Protein AF-P44192-F1 (afdb_monomer_lite)

Structure (mmCIF, N/CA/C/O backbone):
data_AF-P44192-F1
#
_entry.id   AF-P44192-F1
#
loop_
_atom_site.group_PDB
_atom_site.id
_atom_site.type_symbol
_atom_site.label_atom_id
_atom_site.label_alt_id
_atom_site.label_comp_id
_atom_site.label_asym_id
_atom_site.label_entity_id
_atom_site.label_seq_id
_atom_site.pdbx_PDB_ins_code
_atom_site.Cartn_x
_atom_site.Cartn_y
_atom_site.Cartn_z
_atom_site.occupancy
_atom_site.B_iso_or_equiv
_atom_site.auth_seq_id
_atom_site.auth_comp_id
_atom_site.auth_asym_id
_atom_site.auth_atom_id
_atom_site.pdbx_PDB_model_num
ATOM 1 N N . MET A 1 1 ? -14.618 12.767 0.590 1.00 53.72 1 MET A N 1
ATOM 2 C CA . MET A 1 1 ? -13.443 12.833 1.493 1.00 53.72 1 MET A CA 1
ATOM 3 C C . MET A 1 1 ? -12.391 13.723 0.850 1.00 53.72 1 MET A C 1
ATOM 5 O O . MET A 1 1 ? -12.058 13.472 -0.300 1.00 53.72 1 MET A O 1
ATOM 9 N N . LYS A 1 2 ? -11.950 14.797 1.520 1.00 52.59 2 LYS A N 1
ATOM 10 C CA . LYS A 1 2 ? -10.973 15.756 0.970 1.00 52.59 2 LYS A CA 1
ATOM 11 C C . LYS A 1 2 ? -9.547 15.247 1.219 1.00 52.59 2 LYS A C 1
ATOM 13 O O . LYS A 1 2 ? -9.265 14.803 2.328 1.00 52.59 2 LYS A O 1
ATOM 18 N N . CYS A 1 3 ? -8.669 15.319 0.214 1.00 51.28 3 CYS A N 1
ATOM 19 C CA . CYS A 1 3 ? -7.223 15.236 0.439 1.00 51.28 3 CYS A CA 1
ATOM 20 C C . CYS A 1 3 ? -6.831 16.366 1.391 1.00 51.28 3 CYS A C 1
ATOM 22 O O . CYS A 1 3 ? -7.143 17.527 1.132 1.00 51.28 3 CYS A O 1
ATOM 24 N N . ASP A 1 4 ? -6.171 16.031 2.491 1.00 55.44 4 ASP A N 1
ATOM 25 C CA . ASP A 1 4 ? -5.747 17.023 3.465 1.00 55.44 4 ASP A CA 1
ATOM 26 C C . ASP A 1 4 ? -4.338 17.524 3.108 1.00 55.44 4 ASP A C 1
ATOM 28 O O . ASP A 1 4 ? -3.349 16.785 3.160 1.00 55.44 4 ASP A O 1
ATOM 32 N N . ALA A 1 5 ? -4.257 18.794 2.704 1.00 59.16 5 ALA A N 1
ATOM 33 C CA . ALA A 1 5 ? -3.015 19.450 2.306 1.00 59.16 5 ALA A CA 1
ATOM 34 C C . ALA A 1 5 ? -1.954 19.447 3.424 1.00 59.16 5 ALA A C 1
ATOM 36 O O . ALA A 1 5 ? -0.762 19.446 3.116 1.00 59.16 5 ALA A O 1
ATOM 37 N N . ARG A 1 6 ? -2.355 19.321 4.702 1.00 61.19 6 ARG A N 1
ATOM 38 C CA . ARG A 1 6 ? -1.437 19.227 5.856 1.00 61.19 6 ARG A CA 1
ATOM 39 C C . ARG A 1 6 ? -0.470 18.040 5.764 1.00 61.19 6 ARG A C 1
ATOM 41 O O . ARG A 1 6 ? 0.576 18.037 6.406 1.00 61.19 6 ARG A O 1
ATOM 48 N N . TYR A 1 7 ? -0.784 17.019 4.963 1.00 54.44 7 TYR A N 1
ATOM 49 C CA . TYR A 1 7 ? 0.110 15.873 4.768 1.00 54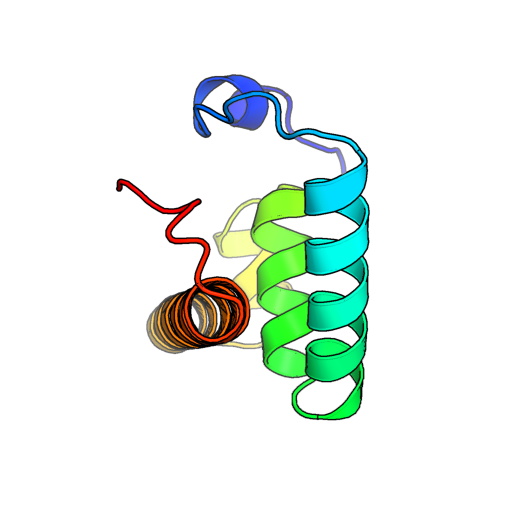.44 7 TYR A CA 1
ATOM 50 C C . TYR A 1 7 ? 1.241 16.122 3.768 1.00 54.44 7 TYR A C 1
ATOM 52 O O . TYR A 1 7 ? 2.190 15.337 3.764 1.00 54.44 7 TYR A O 1
ATOM 60 N N . ALA A 1 8 ? 1.165 17.166 2.932 1.00 54.50 8 ALA A N 1
ATOM 61 C CA . ALA A 1 8 ? 2.242 17.487 1.993 1.00 54.50 8 ALA A CA 1
ATOM 62 C C . ALA A 1 8 ? 3.552 17.807 2.728 1.00 54.50 8 ALA A C 1
ATOM 64 O O . ALA A 1 8 ? 4.604 17.336 2.316 1.00 54.50 8 ALA A O 1
ATOM 65 N N . GLU A 1 9 ? 3.474 18.518 3.854 1.00 58.22 9 GLU A N 1
ATOM 66 C CA . GLU A 1 9 ? 4.644 18.843 4.678 1.00 58.22 9 GLU A CA 1
ATOM 67 C C . GLU A 1 9 ? 5.110 17.663 5.539 1.00 58.22 9 GLU A C 1
ATOM 69 O O . GLU A 1 9 ? 6.303 17.489 5.787 1.00 58.22 9 GLU A O 1
ATOM 74 N N . LYS A 1 10 ? 4.168 16.829 6.003 1.00 62.69 10 LYS A N 1
ATOM 75 C CA . LYS A 1 10 ? 4.467 15.726 6.927 1.00 62.69 10 LYS A CA 1
ATOM 76 C C . LYS A 1 10 ? 5.340 14.648 6.297 1.00 62.69 10 LYS A C 1
ATOM 78 O O . LYS A 1 10 ? 6.189 14.069 6.971 1.00 62.69 10 LYS A O 1
ATOM 83 N N . TYR A 1 11 ? 5.096 14.335 5.030 1.00 60.72 11 TYR A N 1
ATOM 84 C CA . TYR A 1 11 ? 5.915 13.387 4.297 1.00 60.72 11 TYR A CA 1
ATOM 85 C C . TYR A 1 11 ? 6.938 14.180 3.494 1.00 60.72 11 TYR A C 1
ATOM 87 O O . TYR A 1 11 ? 6.607 14.721 2.444 1.00 60.72 11 TYR A O 1
ATOM 95 N N . ARG A 1 12 ? 8.187 14.232 3.978 1.00 61.75 12 ARG A N 1
ATOM 96 C CA . ARG A 1 12 ? 9.333 14.741 3.209 1.00 61.75 12 ARG A CA 1
ATOM 97 C C . ARG A 1 12 ? 9.610 13.801 2.036 1.00 61.75 12 ARG A C 1
ATOM 99 O O . ARG A 1 12 ? 10.530 12.988 2.076 1.00 61.75 12 ARG A O 1
ATOM 106 N N . MET A 1 13 ? 8.768 13.862 1.014 1.00 62.97 13 MET A N 1
ATOM 107 C CA . MET A 1 13 ? 8.968 13.097 -0.203 1.00 62.97 13 MET A CA 1
ATOM 108 C C . MET A 1 13 ? 10.048 13.795 -1.010 1.00 62.97 13 MET A C 1
ATOM 110 O O . MET A 1 13 ? 9.875 14.930 -1.452 1.00 62.97 13 MET A O 1
ATOM 114 N N . ARG A 1 14 ? 11.185 13.118 -1.167 1.00 68.31 14 ARG A N 1
ATOM 115 C CA . ARG A 1 14 ? 12.152 13.510 -2.185 1.00 68.31 14 ARG A CA 1
ATOM 116 C C . ARG A 1 14 ? 11.517 13.246 -3.552 1.00 68.31 14 ARG A C 1
ATOM 118 O O . ARG A 1 14 ? 10.817 12.237 -3.679 1.00 68.31 14 ARG A O 1
ATOM 125 N N . PRO A 1 15 ? 11.739 14.116 -4.547 1.00 74.19 15 PRO A N 1
ATOM 126 C CA . PRO A 1 15 ? 11.378 13.781 -5.915 1.00 74.19 15 PRO A CA 1
ATOM 127 C C . PRO A 1 15 ? 12.059 12.459 -6.290 1.00 74.19 15 PRO A C 1
ATOM 129 O O . PRO A 1 15 ? 13.220 12.232 -5.939 1.00 74.19 15 PRO A O 1
ATOM 132 N N . ILE A 1 16 ? 11.307 11.580 -6.942 1.00 78.94 16 ILE A N 1
ATOM 133 C CA . ILE A 1 16 ? 11.814 10.342 -7.536 1.00 78.94 16 ILE A CA 1
ATOM 134 C C . ILE A 1 16 ? 11.883 10.534 -9.048 1.00 78.94 16 ILE A C 1
ATOM 136 O O . ILE A 1 16 ? 11.161 11.377 -9.580 1.00 78.94 16 ILE A O 1
ATOM 140 N N . SER A 1 17 ? 12.759 9.792 -9.725 1.00 84.62 17 SER A N 1
ATOM 141 C CA . SER A 1 17 ? 12.766 9.791 -11.188 1.00 84.62 17 SER A CA 1
ATOM 142 C C . SER A 1 17 ? 11.520 9.087 -11.728 1.00 84.62 17 SER A C 1
ATOM 144 O O . SER A 1 17 ? 10.903 8.282 -11.021 1.00 84.62 17 SER A O 1
ATOM 146 N N . ASP A 1 18 ? 11.163 9.374 -12.978 1.00 86.12 18 ASP A N 1
ATOM 147 C CA . ASP A 1 18 ? 10.017 8.742 -13.633 1.00 86.12 18 ASP A CA 1
ATOM 148 C C . ASP A 1 18 ? 10.217 7.225 -13.753 1.00 86.12 18 ASP A C 1
ATOM 150 O O . ASP A 1 18 ? 9.280 6.463 -13.523 1.00 86.12 18 ASP A O 1
ATOM 154 N N . GLU A 1 19 ? 11.448 6.765 -14.009 1.00 86.88 19 GLU A N 1
ATOM 155 C CA . GLU A 1 19 ? 11.790 5.338 -14.072 1.00 86.88 19 GLU A CA 1
ATOM 156 C C . GLU A 1 19 ? 11.518 4.642 -12.739 1.00 86.88 19 GLU A C 1
ATOM 158 O O . GLU A 1 19 ? 10.847 3.612 -12.699 1.00 86.88 19 GLU A O 1
ATOM 163 N N . LEU A 1 20 ? 11.972 5.241 -11.633 1.00 84.62 20 LEU A N 1
ATOM 164 C CA . LEU A 1 20 ? 11.715 4.707 -10.298 1.00 84.62 20 LEU A CA 1
ATOM 165 C C . LEU A 1 20 ? 10.219 4.762 -9.954 1.00 84.62 20 LEU A C 1
ATOM 167 O O . LEU A 1 20 ? 9.698 3.868 -9.288 1.00 84.62 20 LEU A O 1
ATOM 171 N N . GLY A 1 21 ? 9.513 5.793 -10.422 1.00 86.81 21 GLY A N 1
ATOM 172 C CA . GLY A 1 21 ? 8.060 5.892 -10.308 1.00 86.81 21 GLY A CA 1
ATOM 173 C C . GLY A 1 21 ? 7.336 4.744 -11.013 1.00 86.81 21 GLY A C 1
ATOM 174 O O . GLY A 1 21 ? 6.447 4.135 -10.416 1.00 86.81 21 GLY A O 1
ATOM 175 N N . MET A 1 22 ? 7.746 4.410 -12.240 1.00 89.56 22 MET A N 1
ATOM 176 C CA . MET A 1 22 ? 7.196 3.287 -13.008 1.00 89.56 22 MET A CA 1
ATOM 177 C C . MET A 1 22 ? 7.507 1.931 -12.362 1.00 89.56 22 MET A C 1
ATOM 179 O O . MET A 1 22 ? 6.624 1.076 -12.296 1.00 89.56 22 MET A O 1
ATOM 183 N N . GLU A 1 23 ? 8.720 1.738 -11.833 1.00 88.88 23 GLU A N 1
ATOM 184 C CA . GLU A 1 23 ? 9.092 0.523 -11.087 1.00 88.88 23 GLU A CA 1
ATOM 185 C C . GLU A 1 23 ? 8.200 0.340 -9.851 1.00 88.88 23 GLU A C 1
ATOM 187 O O . GLU A 1 23 ? 7.603 -0.721 -9.647 1.00 88.88 23 GLU A O 1
ATOM 192 N N . ILE A 1 24 ? 8.038 1.402 -9.052 1.00 87.38 24 ILE A N 1
ATOM 193 C CA .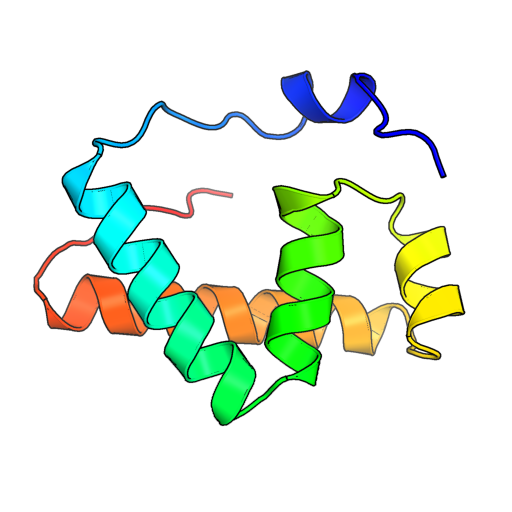 ILE A 1 24 ? 7.163 1.385 -7.874 1.00 87.38 24 ILE A CA 1
ATOM 194 C C . ILE A 1 24 ? 5.713 1.085 -8.271 1.00 87.38 24 ILE A C 1
ATOM 196 O O . ILE A 1 24 ? 5.063 0.290 -7.590 1.00 87.38 24 ILE A O 1
ATOM 200 N N . ASP A 1 25 ? 5.197 1.682 -9.349 1.00 89.50 25 ASP A N 1
ATOM 201 C CA . ASP A 1 25 ? 3.838 1.407 -9.831 1.00 89.50 25 ASP A CA 1
ATOM 202 C C . ASP A 1 25 ? 3.662 -0.067 -10.231 1.00 89.50 25 ASP A C 1
ATOM 204 O O . ASP A 1 25 ? 2.702 -0.718 -9.807 1.00 89.50 25 ASP A O 1
ATOM 208 N N . GLY A 1 26 ? 4.645 -0.637 -10.935 1.00 92.06 26 GLY A N 1
ATOM 209 C CA . GLY A 1 26 ? 4.682 -2.062 -11.266 1.00 92.06 26 GLY A CA 1
ATOM 210 C C . GLY A 1 26 ? 4.617 -2.954 -10.022 1.00 92.06 26 GLY A C 1
ATOM 211 O O . GLY A 1 26 ? 3.779 -3.862 -9.943 1.00 92.06 26 GLY A O 1
ATOM 212 N N . TYR A 1 27 ? 5.429 -2.659 -9.004 1.00 90.62 27 TYR A N 1
ATOM 213 C CA . TYR A 1 27 ? 5.411 -3.396 -7.737 1.00 90.62 27 TYR A CA 1
ATOM 214 C C . TYR A 1 27 ? 4.099 -3.240 -6.972 1.00 90.62 27 TYR A C 1
ATOM 216 O O . TYR A 1 27 ? 3.569 -4.223 -6.446 1.00 90.62 27 TYR A O 1
ATOM 224 N N . LEU A 1 28 ? 3.526 -2.038 -6.945 1.00 91.50 28 LEU A N 1
ATOM 225 C CA . LEU A 1 28 ? 2.198 -1.816 -6.377 1.00 91.50 28 LEU A CA 1
ATOM 226 C C . LEU A 1 28 ? 1.128 -2.615 -7.132 1.00 91.50 28 LEU A C 1
ATOM 228 O O . LEU A 1 28 ? 0.204 -3.132 -6.501 1.00 91.50 28 LEU A O 1
ATOM 232 N N . GLY A 1 29 ? 1.278 -2.791 -8.446 1.00 92.88 29 GLY A N 1
ATOM 233 C CA . GLY A 1 29 ? 0.445 -3.674 -9.259 1.00 92.88 29 GLY A CA 1
ATOM 234 C C . GLY A 1 29 ? 0.528 -5.145 -8.836 1.00 92.88 29 GLY A C 1
ATOM 235 O O . GLY A 1 29 ? -0.504 -5.818 -8.757 1.00 92.88 29 GLY A O 1
ATOM 236 N N . VAL A 1 30 ? 1.724 -5.645 -8.507 1.00 91.50 30 VAL A N 1
ATOM 237 C CA . VAL A 1 30 ? 1.911 -7.004 -7.962 1.00 91.50 30 VAL A CA 1
ATOM 238 C C . VAL A 1 30 ? 1.264 -7.127 -6.583 1.00 91.50 30 VAL A C 1
ATOM 240 O O . VAL A 1 30 ? 0.477 -8.046 -6.354 1.00 91.50 30 VAL A O 1
ATOM 243 N N . ILE A 1 31 ? 1.520 -6.174 -5.683 1.00 92.19 31 ILE A N 1
ATOM 244 C CA . ILE A 1 31 ? 0.946 -6.167 -4.328 1.00 92.19 31 ILE A CA 1
ATOM 245 C C . ILE A 1 31 ? -0.582 -6.133 -4.398 1.00 92.19 31 ILE A C 1
ATOM 247 O O . ILE A 1 31 ? -1.230 -6.909 -3.705 1.00 92.19 31 ILE A O 1
ATOM 251 N N . ARG A 1 32 ? -1.172 -5.331 -5.293 1.00 95.44 32 ARG A N 1
ATOM 252 C CA . ARG A 1 32 ? -2.627 -5.284 -5.500 1.00 95.44 32 ARG A CA 1
ATOM 253 C C . ARG A 1 32 ? -3.223 -6.643 -5.869 1.00 95.44 32 ARG A C 1
ATOM 255 O O . ARG A 1 32 ? -4.345 -6.935 -5.469 1.00 95.44 32 ARG A O 1
ATOM 262 N N . LYS A 1 33 ? -2.504 -7.453 -6.651 1.00 94.50 33 LYS A N 1
ATOM 263 C CA . LYS A 1 33 ? -2.966 -8.782 -7.079 1.00 94.50 33 LYS A CA 1
ATOM 264 C C . LYS A 1 33 ? -2.790 -9.840 -5.989 1.00 94.50 33 LYS A C 1
ATOM 266 O O . LYS A 1 33 ? -3.647 -10.704 -5.861 1.00 94.50 33 LYS A O 1
ATOM 271 N N . VAL A 1 34 ? -1.685 -9.788 -5.243 1.00 94.12 34 VAL A N 1
ATOM 272 C CA . VAL A 1 34 ? -1.306 -10.843 -4.284 1.00 94.12 34 VAL A CA 1
ATOM 273 C C . VAL A 1 34 ? -1.839 -10.568 -2.874 1.00 94.12 34 VAL A C 1
ATOM 275 O O . VAL A 1 34 ? -2.261 -11.491 -2.190 1.00 94.12 34 VAL A O 1
ATOM 278 N N . THR A 1 35 ? -1.816 -9.308 -2.437 1.00 93.94 35 THR A N 1
ATOM 279 C CA . THR A 1 35 ? -2.217 -8.846 -1.093 1.00 93.94 35 THR A CA 1
ATOM 280 C C . THR A 1 35 ? -2.952 -7.495 -1.194 1.00 93.94 35 THR A C 1
ATOM 282 O O . THR A 1 35 ? -2.414 -6.447 -0.808 1.00 93.94 35 THR A O 1
ATOM 285 N N . PRO A 1 36 ? -4.178 -7.469 -1.759 1.00 96.00 36 PRO A N 1
ATOM 286 C CA . PRO A 1 36 ? -4.947 -6.235 -1.965 1.00 96.00 36 PRO A CA 1
ATOM 287 C C . PRO A 1 36 ? -5.127 -5.416 -0.679 1.00 96.00 36 PRO A C 1
ATOM 289 O O . PRO A 1 36 ? -5.109 -4.189 -0.704 1.00 96.00 36 PRO A O 1
ATOM 292 N N . GLU A 1 37 ? -5.196 -6.071 0.473 1.00 95.69 37 GLU A N 1
ATOM 293 C CA . GLU A 1 37 ? -5.313 -5.434 1.777 1.00 95.69 37 GLU A CA 1
ATOM 294 C C . GLU A 1 37 ? -4.073 -4.624 2.194 1.00 95.69 37 GLU A C 1
ATOM 296 O O . GLU A 1 37 ? -4.191 -3.661 2.961 1.00 95.69 37 GLU A O 1
ATOM 301 N N . LEU A 1 38 ? -2.885 -4.988 1.700 1.00 95.81 38 LEU A N 1
ATOM 302 C CA . LEU A 1 38 ? -1.658 -4.207 1.881 1.00 95.81 38 LEU A CA 1
ATOM 303 C C . LEU A 1 38 ? -1.621 -3.025 0.912 1.00 95.81 38 LEU A C 1
ATOM 305 O O . LEU A 1 38 ? -1.247 -1.915 1.309 1.00 95.81 38 LEU A O 1
ATOM 309 N N . TYR A 1 39 ? -2.058 -3.255 -0.329 1.00 96.06 39 TYR A N 1
ATOM 310 C CA . TYR A 1 39 ? -2.210 -2.212 -1.340 1.00 96.06 39 TYR A CA 1
ATOM 311 C C . TYR A 1 39 ? -3.155 -1.106 -0.856 1.00 96.06 39 TYR A C 1
ATOM 313 O O . TYR A 1 39 ? -2.775 0.065 -0.854 1.00 96.06 39 TYR A O 1
ATOM 321 N N . ASP A 1 40 ? -4.338 -1.461 -0.354 1.00 96.31 40 ASP A N 1
ATOM 322 C CA . ASP A 1 40 ? -5.337 -0.495 0.108 1.00 96.31 40 ASP A CA 1
ATOM 323 C C . ASP A 1 40 ? -4.799 0.384 1.239 1.00 96.31 40 ASP A C 1
ATOM 325 O O . ASP A 1 40 ? -4.908 1.613 1.199 1.00 96.31 40 ASP A O 1
ATOM 329 N N . VAL A 1 41 ? -4.145 -0.224 2.234 1.00 96.44 41 VAL A N 1
ATOM 330 C CA . VAL A 1 41 ? -3.537 0.522 3.343 1.00 96.44 41 VAL A CA 1
ATOM 331 C C . VAL A 1 41 ? -2.454 1.480 2.836 1.00 96.44 41 VAL A C 1
ATOM 333 O O . VAL A 1 41 ? -2.381 2.621 3.311 1.00 96.44 41 VAL A O 1
ATOM 336 N N . PHE A 1 42 ? -1.632 1.057 1.871 1.00 94.31 42 PHE A N 1
ATOM 337 C CA . PHE A 1 42 ? -0.598 1.902 1.274 1.00 94.31 42 PHE A CA 1
ATOM 338 C C . PHE A 1 42 ? -1.201 3.080 0.502 1.00 94.31 42 PHE A 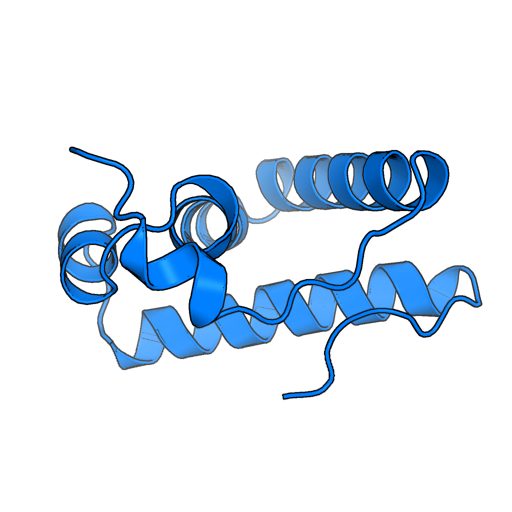C 1
ATOM 340 O O . PHE A 1 42 ? -0.860 4.234 0.775 1.00 94.31 42 PHE A O 1
ATOM 347 N N . VAL A 1 43 ? -2.136 2.808 -0.412 1.00 93.94 43 VAL A N 1
ATOM 348 C CA . VAL A 1 43 ? -2.778 3.819 -1.262 1.00 93.94 43 VAL A CA 1
ATOM 349 C C . VAL A 1 43 ? -3.529 4.838 -0.420 1.00 93.94 43 VAL A C 1
ATOM 351 O O . 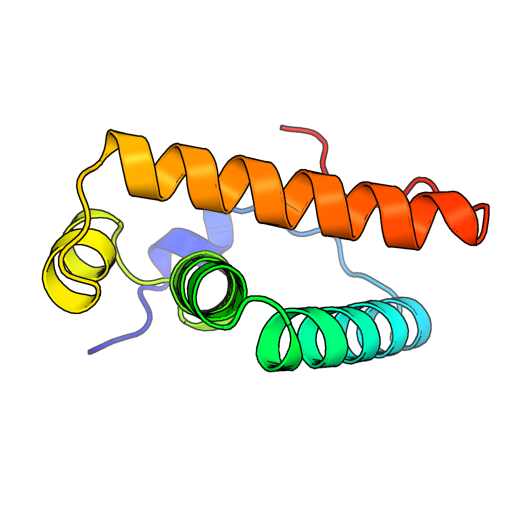VAL A 1 43 ? -3.354 6.043 -0.616 1.00 93.94 43 VAL A O 1
ATOM 354 N N . LEU A 1 44 ? -4.320 4.388 0.555 1.00 94.38 44 LEU A N 1
ATOM 355 C CA . LEU A 1 44 ? -5.058 5.292 1.432 1.00 94.38 44 LEU A CA 1
ATOM 356 C C . LEU A 1 44 ? -4.116 6.157 2.279 1.00 94.38 44 LEU A C 1
ATOM 358 O O . LEU A 1 44 ? -4.409 7.330 2.508 1.00 94.38 44 LEU A O 1
ATOM 362 N N . THR A 1 45 ? -2.967 5.617 2.695 1.00 92.94 45 THR A N 1
ATOM 363 C CA . THR A 1 45 ? -1.997 6.348 3.526 1.00 92.94 45 THR A CA 1
ATOM 364 C C . THR A 1 45 ? -1.171 7.359 2.731 1.00 92.94 45 THR A C 1
ATOM 366 O O . THR A 1 45 ? -1.015 8.495 3.181 1.00 92.94 45 THR A O 1
ATOM 369 N N . TYR A 1 46 ? -0.622 6.961 1.582 1.00 89.06 46 TYR A N 1
ATOM 370 C CA . TYR A 1 46 ? 0.402 7.739 0.874 1.00 89.06 46 TYR A CA 1
ATOM 371 C C . TYR A 1 46 ? -0.126 8.471 -0.358 1.00 89.06 46 TYR A C 1
ATOM 373 O O . TYR A 1 46 ? 0.234 9.629 -0.574 1.00 89.06 46 TYR A O 1
ATOM 381 N N . ILE A 1 47 ? -1.015 7.836 -1.126 1.00 87.88 47 ILE A N 1
ATOM 382 C CA . ILE A 1 47 ? -1.545 8.405 -2.372 1.00 87.88 47 ILE A CA 1
ATOM 383 C C . ILE A 1 47 ? -2.761 9.282 -2.075 1.00 87.88 47 ILE A C 1
ATOM 385 O O . ILE A 1 47 ? -2.786 10.461 -2.415 1.00 87.88 47 ILE A O 1
ATOM 389 N N . LYS A 1 48 ? -3.769 8.727 -1.394 1.00 89.25 48 LYS A N 1
ATOM 390 C CA . LYS A 1 48 ? -4.996 9.456 -1.036 1.00 89.25 48 LYS A CA 1
ATOM 391 C C . LYS A 1 48 ? -4.843 10.294 0.233 1.00 89.25 48 LYS A C 1
ATOM 393 O O . LYS A 1 48 ? -5.662 11.180 0.458 1.00 89.25 48 LYS A O 1
ATOM 398 N N . ARG A 1 49 ? -3.815 10.024 1.048 1.00 87.75 49 ARG A N 1
ATOM 399 C CA . ARG A 1 49 ? -3.468 10.774 2.272 1.00 87.75 49 ARG A CA 1
ATOM 400 C C . ARG A 1 49 ? -4.644 10.944 3.233 1.00 87.75 49 ARG A C 1
ATOM 402 O O . ARG A 1 49 ? -4.920 12.034 3.730 1.00 87.75 49 ARG A O 1
ATOM 409 N N . TRP A 1 50 ? -5.363 9.854 3.473 1.00 90.69 50 TRP A N 1
ATOM 410 C CA . TRP A 1 50 ? -6.456 9.836 4.434 1.00 90.69 50 TRP A CA 1
ATOM 411 C C . TRP A 1 50 ? -5.926 9.928 5.863 1.00 90.69 50 TRP A C 1
ATOM 413 O O . TRP A 1 50 ? -4.840 9.444 6.192 1.00 90.69 50 TRP A O 1
ATOM 423 N N . GLU A 1 51 ? -6.738 10.500 6.749 1.00 91.81 51 GLU A N 1
ATOM 424 C CA . GLU A 1 51 ? -6.457 10.442 8.176 1.00 91.81 51 GLU A CA 1
ATOM 425 C C . GLU A 1 51 ? -6.476 8.993 8.662 1.00 91.81 51 GLU A C 1
ATOM 427 O O . GLU A 1 51 ? -7.391 8.230 8.348 1.00 91.81 51 GLU A O 1
ATOM 432 N N . LYS A 1 52 ? -5.489 8.620 9.484 1.00 92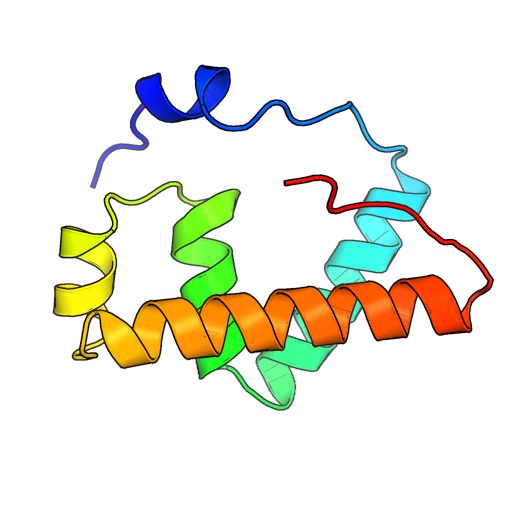.62 52 LYS A N 1
ATOM 433 C CA . LYS A 1 52 ? -5.310 7.237 9.959 1.00 92.62 52 LYS A CA 1
ATOM 434 C C . LYS A 1 52 ? -6.591 6.661 10.569 1.00 92.62 52 LYS A C 1
ATOM 436 O O . LYS A 1 52 ? -6.983 5.556 10.223 1.00 92.62 52 LYS A O 1
ATOM 441 N N . GLN A 1 53 ? -7.283 7.436 11.408 1.00 93.69 53 GLN A N 1
ATOM 442 C CA . GLN A 1 53 ? -8.557 7.026 12.013 1.00 93.69 53 GLN A CA 1
ATOM 443 C C . GLN A 1 53 ? -9.659 6.769 10.972 1.00 93.69 53 GLN A C 1
ATOM 445 O O . GLN A 1 53 ? -10.505 5.899 11.168 1.00 93.69 53 GLN A O 1
ATOM 450 N N . GLY A 1 54 ? -9.662 7.516 9.865 1.00 95.00 54 GLY A N 1
ATOM 451 C CA . GLY A 1 54 ? -10.552 7.276 8.730 1.00 95.00 54 GLY A CA 1
ATOM 452 C C . GLY A 1 54 ? -10.228 5.963 8.020 1.00 95.00 54 GLY A C 1
ATOM 453 O O . GLY A 1 54 ? -11.139 5.194 7.737 1.00 95.00 54 GLY A O 1
ATOM 454 N N . ILE A 1 55 ? -8.940 5.667 7.816 1.00 95.50 55 ILE A N 1
ATOM 455 C CA . ILE A 1 55 ? -8.486 4.408 7.202 1.00 95.50 55 ILE A CA 1
ATOM 456 C C . ILE A 1 55 ? -8.895 3.204 8.055 1.00 95.50 55 ILE A C 1
ATOM 458 O O . ILE A 1 55 ? -9.433 2.238 7.526 1.00 95.50 55 ILE A O 1
ATOM 462 N N . TRP A 1 56 ? -8.683 3.264 9.373 1.00 95.25 56 TRP A N 1
ATOM 463 C CA . TRP A 1 56 ? -9.020 2.161 10.285 1.00 95.25 56 TRP A CA 1
ATOM 464 C C . TRP A 1 56 ? -10.507 1.820 10.243 1.00 95.25 56 TRP A C 1
ATOM 466 O O . TRP A 1 56 ? -10.868 0.650 10.162 1.00 95.25 56 TRP A O 1
ATOM 476 N N . ARG A 1 57 ? -11.361 2.854 10.261 1.00 95.81 57 ARG A N 1
ATOM 477 C CA . ARG A 1 57 ? -12.816 2.693 10.177 1.00 95.81 57 ARG A CA 1
ATOM 478 C C . ARG A 1 57 ? -13.251 2.157 8.819 1.00 95.81 57 ARG A C 1
ATOM 480 O O . ARG A 1 57 ? -14.070 1.253 8.783 1.00 95.81 57 ARG A O 1
ATOM 487 N N . TYR A 1 58 ? -12.692 2.692 7.735 1.00 96.94 58 TYR A N 1
ATOM 488 C CA . TYR A 1 58 ? -13.046 2.291 6.375 1.00 96.94 58 TYR A CA 1
ATOM 489 C C . TYR A 1 58 ? -12.644 0.846 6.057 1.00 96.94 58 TYR A C 1
ATOM 491 O O . TYR A 1 58 ? -13.420 0.113 5.462 1.00 96.94 58 TYR A O 1
ATOM 499 N N . LEU A 1 59 ? -11.452 0.422 6.486 1.00 96.62 59 LEU A N 1
ATOM 500 C CA . LEU A 1 59 ? -10.957 -0.939 6.260 1.00 96.62 59 LEU A CA 1
ATOM 501 C C . LEU A 1 59 ? -11.387 -1.934 7.347 1.00 96.62 59 LEU A C 1
ATOM 503 O O . LEU A 1 59 ? -11.009 -3.098 7.277 1.00 96.62 59 LEU A O 1
ATOM 507 N N . HIS A 1 60 ? -12.131 -1.488 8.364 1.00 97.38 60 HIS A N 1
ATOM 508 C CA . HIS A 1 60 ? -12.530 -2.301 9.517 1.00 97.38 60 HIS A CA 1
ATOM 509 C C . HIS A 1 60 ? -11.347 -2.997 10.222 1.00 97.38 60 HIS A C 1
ATOM 511 O O . HIS A 1 60 ? -11.435 -4.155 10.626 1.00 97.38 60 HIS A O 1
ATOM 517 N N . ILE A 1 61 ? -10.228 -2.283 10.396 1.00 97.69 61 ILE A N 1
ATOM 518 C CA . ILE A 1 61 ? -9.007 -2.813 11.022 1.00 97.69 61 ILE A CA 1
ATOM 519 C C . ILE A 1 61 ? -8.631 -2.070 12.300 1.00 97.69 61 ILE A C 1
ATOM 521 O O . ILE A 1 61 ? -8.884 -0.876 12.466 1.00 97.69 61 ILE A O 1
ATOM 525 N N . SER A 1 62 ? -7.947 -2.774 13.202 1.00 97.75 62 SER A N 1
ATOM 526 C CA . SER A 1 62 ? -7.376 -2.155 14.397 1.00 97.75 62 SER A CA 1
ATOM 527 C C . SER A 1 62 ? -6.192 -1.243 14.051 1.00 97.75 62 SER A C 1
ATOM 529 O O . SER A 1 62 ? -5.508 -1.411 13.038 1.00 97.75 62 SER A O 1
ATOM 531 N N . ARG A 1 63 ? -5.871 -0.313 14.959 1.00 96.69 63 ARG A N 1
ATOM 532 C CA . ARG A 1 63 ? -4.655 0.510 14.864 1.00 96.69 63 ARG A CA 1
ATOM 533 C C . ARG A 1 63 ? -3.391 -0.347 14.718 1.00 96.69 63 ARG A C 1
ATOM 535 O O . ARG A 1 63 ? -2.508 0.015 13.945 1.00 96.69 63 ARG A O 1
ATOM 542 N N . ARG A 1 64 ? -3.289 -1.455 15.464 1.00 97.94 64 ARG A N 1
ATOM 543 C CA . ARG A 1 64 ? -2.134 -2.369 15.415 1.00 97.94 64 ARG A CA 1
ATOM 544 C C . ARG A 1 64 ? -2.011 -3.004 14.035 1.00 97.94 64 ARG A C 1
ATOM 546 O O . ARG A 1 64 ? -0.935 -2.972 13.449 1.00 97.94 64 ARG A O 1
ATOM 553 N N . GLU A 1 65 ? -3.123 -3.503 13.513 1.00 97.69 65 GLU A N 1
ATOM 554 C CA . GLU A 1 65 ? -3.177 -4.131 12.196 1.00 97.69 65 GLU A CA 1
ATOM 555 C C . GLU A 1 65 ? -2.799 -3.149 11.082 1.00 97.69 65 GLU A C 1
ATOM 557 O O . GLU A 1 65 ? -1.981 -3.471 10.228 1.00 97.69 65 GLU A O 1
ATOM 562 N N . TYR A 1 66 ? -3.287 -1.908 11.143 1.00 97.62 66 TYR A N 1
ATOM 563 C CA . TYR A 1 66 ? -2.888 -0.850 10.211 1.00 97.62 66 TYR A CA 1
ATOM 564 C C . TYR A 1 66 ? -1.367 -0.636 10.166 1.00 97.62 66 TYR A C 1
ATOM 566 O O . TYR A 1 66 ? -0.779 -0.577 9.086 1.00 97.62 66 TYR A O 1
ATOM 574 N N . PHE A 1 67 ? -0.715 -0.525 11.329 1.00 96.31 67 PHE A N 1
ATOM 575 C CA . PHE A 1 67 ? 0.736 -0.332 11.374 1.00 96.31 67 PHE A CA 1
ATOM 576 C C . PHE A 1 67 ? 1.503 -1.582 10.938 1.00 96.31 67 PHE A C 1
ATOM 578 O O . PHE A 1 67 ? 2.524 -1.440 10.267 1.00 96.31 67 PHE A O 1
ATOM 585 N N . ASN A 1 68 ? 1.005 -2.778 11.263 1.00 97.88 68 ASN A N 1
ATOM 586 C CA . ASN A 1 68 ? 1.582 -4.032 10.783 1.00 97.88 68 ASN A CA 1
ATOM 587 C C . ASN A 1 68 ? 1.534 -4.099 9.255 1.00 97.88 68 ASN A C 1
ATOM 589 O O . ASN A 1 68 ? 2.575 -4.272 8.632 1.00 97.88 68 ASN A O 1
ATOM 593 N N . ARG A 1 69 ? 0.366 -3.857 8.647 1.00 97.38 69 ARG A N 1
ATOM 594 C CA . ARG A 1 69 ? 0.197 -3.842 7.186 1.00 97.38 69 ARG A CA 1
ATOM 595 C C . ARG A 1 69 ? 1.083 -2.798 6.517 1.00 97.38 69 ARG A C 1
ATOM 597 O O . ARG A 1 69 ? 1.759 -3.106 5.540 1.00 97.38 69 ARG A O 1
ATOM 604 N N . LEU A 1 70 ? 1.155 -1.587 7.079 1.00 95.69 70 LEU A N 1
ATOM 605 C CA . LEU A 1 70 ? 2.069 -0.555 6.582 1.00 95.69 70 LEU A 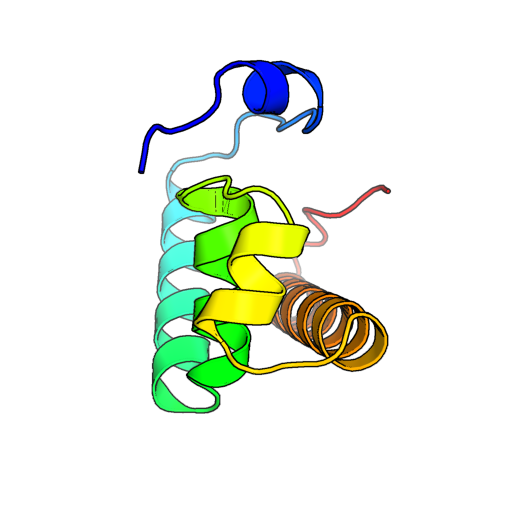CA 1
ATOM 606 C C . LEU A 1 70 ? 3.541 -0.953 6.674 1.00 95.69 70 LEU A C 1
ATOM 608 O O . LEU A 1 70 ? 4.324 -0.596 5.797 1.00 95.69 70 LEU A O 1
ATOM 612 N N . LYS A 1 71 ? 3.940 -1.636 7.747 1.00 95.62 71 LYS A N 1
ATOM 613 C CA . LYS A 1 71 ? 5.308 -2.131 7.884 1.00 95.62 71 LYS A CA 1
ATOM 614 C C . LYS A 1 71 ? 5.583 -3.194 6.824 1.00 95.62 71 LYS A C 1
ATOM 616 O O . LYS A 1 71 ? 6.568 -3.066 6.108 1.00 95.62 71 LYS A O 1
ATOM 621 N N . THR A 1 72 ? 4.686 -4.169 6.680 1.00 95.88 72 THR A N 1
ATOM 622 C CA . THR A 1 72 ? 4.811 -5.251 5.700 1.00 95.88 72 THR A CA 1
ATOM 623 C C . THR A 1 72 ? 4.936 -4.707 4.283 1.00 95.88 72 THR A C 1
ATOM 625 O O . THR A 1 72 ? 5.923 -5.003 3.625 1.00 95.88 72 THR A O 1
ATOM 628 N N . VAL A 1 73 ? 4.019 -3.840 3.837 1.00 94.50 73 VAL A N 1
ATOM 629 C CA . VAL A 1 73 ? 4.051 -3.309 2.462 1.00 94.50 73 VAL A CA 1
ATOM 630 C C . VAL A 1 73 ? 5.323 -2.505 2.172 1.00 94.50 73 VAL A C 1
ATOM 632 O O . VAL A 1 73 ? 5.904 -2.644 1.101 1.00 94.50 73 VAL A O 1
ATOM 635 N N . LYS A 1 74 ? 5.816 -1.714 3.136 1.00 90.94 74 LYS A N 1
ATOM 636 C CA . LYS A 1 74 ? 7.083 -0.983 2.986 1.00 90.94 74 LYS A CA 1
ATOM 637 C C . LYS A 1 74 ? 8.275 -1.918 2.894 1.00 90.94 74 LYS A C 1
ATOM 639 O O . LYS A 1 74 ? 9.144 -1.697 2.061 1.00 90.94 74 LYS A O 1
ATOM 644 N N . THR A 1 75 ? 8.325 -2.938 3.750 1.00 91.50 75 THR A N 1
ATOM 645 C CA . THR A 1 75 ? 9.389 -3.942 3.714 1.00 91.50 75 THR A CA 1
ATOM 646 C C . THR A 1 75 ? 9.353 -4.713 2.398 1.00 91.50 75 THR A C 1
ATOM 648 O O . THR A 1 75 ? 10.400 -4.883 1.791 1.00 91.50 75 THR A O 1
ATOM 651 N N . SER A 1 76 ? 8.175 -5.104 1.909 1.00 88.25 76 SER A N 1
ATOM 652 C CA . SER A 1 76 ? 8.024 -5.759 0.607 1.00 88.25 76 SER A CA 1
ATOM 653 C C . SER A 1 76 ? 8.508 -4.874 -0.542 1.00 88.25 76 SER A C 1
ATOM 655 O O . SER A 1 76 ? 9.290 -5.338 -1.362 1.00 88.25 76 SER A O 1
ATOM 657 N N . LEU A 1 77 ? 8.112 -3.596 -0.577 1.00 88.75 77 LEU A N 1
ATOM 658 C CA . LEU A 1 77 ? 8.588 -2.650 -1.593 1.00 88.75 77 LEU A CA 1
ATOM 659 C C . LEU A 1 77 ? 10.104 -2.440 -1.519 1.00 88.75 77 LEU A C 1
ATOM 661 O O . LEU A 1 77 ? 10.770 -2.468 -2.546 1.00 88.75 77 LEU A O 1
ATOM 665 N N . LEU A 1 78 ? 10.661 -2.278 -0.316 1.00 86.31 78 LEU A N 1
ATOM 666 C CA . LEU A 1 78 ? 12.104 -2.124 -0.132 1.00 86.31 78 LEU A CA 1
ATOM 667 C C . LEU A 1 78 ? 12.864 -3.368 -0.600 1.00 86.31 78 LEU A C 1
ATOM 669 O O . LEU A 1 78 ? 13.907 -3.234 -1.230 1.00 86.31 78 LEU A O 1
ATOM 673 N N . LEU A 1 79 ? 12.346 -4.565 -0.307 1.00 85.25 79 LEU A N 1
ATOM 674 C CA . LEU A 1 79 ? 12.945 -5.815 -0.767 1.00 85.25 79 LEU A CA 1
ATOM 675 C C . LEU A 1 79 ? 12.941 -5.891 -2.293 1.00 85.25 79 LEU A C 1
ATOM 677 O O . LEU A 1 79 ? 13.995 -6.145 -2.864 1.00 85.25 79 LEU A O 1
ATOM 681 N N . LEU A 1 80 ? 11.809 -5.588 -2.933 1.00 82.38 80 LEU A N 1
ATOM 682 C CA . LEU A 1 80 ? 11.670 -5.583 -4.392 1.00 82.38 80 LEU A CA 1
ATOM 683 C C . LEU A 1 80 ? 12.635 -4.590 -5.066 1.00 82.38 80 LEU A C 1
ATOM 685 O O . LEU A 1 80 ? 13.357 -4.954 -5.991 1.00 82.38 80 LEU A O 1
ATOM 689 N N . LEU A 1 81 ? 12.743 -3.373 -4.530 1.00 80.25 81 LEU A N 1
ATOM 690 C CA . LEU A 1 81 ? 13.702 -2.372 -5.010 1.00 80.25 81 LEU A CA 1
ATOM 691 C C . LEU A 1 81 ? 15.159 -2.810 -4.766 1.00 80.25 81 LEU A C 1
ATOM 693 O O . LEU A 1 81 ? 16.029 -2.640 -5.620 1.00 80.25 81 LEU A O 1
ATOM 697 N N . SER A 1 82 ? 15.436 -3.437 -3.619 1.00 76.44 82 SER A N 1
ATOM 698 C CA . SER A 1 82 ? 16.782 -3.917 -3.289 1.00 76.44 82 SER A CA 1
ATOM 699 C C . SER A 1 82 ? 17.221 -5.117 -4.130 1.00 76.44 82 SER A C 1
ATOM 701 O O . SER A 1 82 ? 18.411 -5.236 -4.417 1.00 76.44 82 SER A O 1
ATOM 703 N N . THR A 1 83 ? 16.291 -5.980 -4.561 1.00 63.84 83 THR A N 1
ATOM 704 C CA . THR A 1 83 ? 16.598 -7.127 -5.431 1.00 63.84 83 THR A CA 1
ATOM 705 C C . THR A 1 83 ? 17.040 -6.704 -6.829 1.00 63.84 83 THR A C 1
ATOM 707 O O . THR A 1 83 ? 17.788 -7.438 -7.465 1.00 63.84 83 THR A O 1
ATOM 710 N N . GLU A 1 84 ? 16.682 -5.495 -7.269 1.00 60.62 84 GLU A N 1
ATOM 711 C CA . GLU A 1 84 ? 17.220 -4.877 -8.490 1.00 60.62 84 GLU A CA 1
ATOM 712 C C . GLU A 1 84 ? 18.549 -4.130 -8.256 1.00 60.62 84 GLU A C 1
ATOM 714 O O . GLU A 1 84 ? 19.050 -3.443 -9.144 1.00 60.62 84 GLU A O 1
ATOM 719 N N . GLY A 1 85 ? 19.142 -4.243 -7.060 1.00 51.06 85 GLY A N 1
ATOM 720 C CA . GLY A 1 85 ? 20.373 -3.543 -6.686 1.00 51.06 85 GLY A CA 1
ATOM 721 C C . GLY A 1 85 ? 20.172 -2.072 -6.301 1.00 51.06 85 GLY A C 1
ATOM 722 O O . GLY A 1 85 ? 21.148 -1.328 -6.211 1.00 51.06 85 GLY A O 1
ATOM 723 N N . LYS A 1 86 ? 18.930 -1.627 -6.053 1.00 52.03 86 LYS A N 1
ATOM 724 C CA . LYS A 1 86 ? 18.584 -0.216 -5.813 1.00 52.03 86 LYS A CA 1
ATOM 725 C C . LYS A 1 86 ? 18.073 0.005 -4.380 1.00 52.03 86 LYS A C 1
ATOM 727 O O . LYS A 1 86 ? 16.896 -0.159 -4.077 1.00 52.03 86 LYS A O 1
ATOM 732 N N . GLN A 1 87 ? 18.952 0.420 -3.464 1.00 49.25 87 GLN A N 1
ATOM 733 C CA . GLN A 1 87 ? 18.557 0.853 -2.112 1.00 49.25 87 GLN A CA 1
ATOM 734 C C . GLN A 1 87 ? 18.043 2.303 -2.126 1.00 49.25 87 GLN A C 1
ATOM 736 O O . GLN A 1 87 ? 18.770 3.232 -1.778 1.00 49.25 87 GLN A O 1
ATOM 741 N N . TYR A 1 88 ? 16.782 2.524 -2.496 1.00 43.94 88 TYR A N 1
ATOM 742 C CA . TYR A 1 88 ? 16.151 3.840 -2.362 1.00 43.94 88 TYR A CA 1
ATOM 743 C C . TYR A 1 88 ? 14.769 3.708 -1.714 1.00 43.94 88 TYR A C 1
ATOM 745 O O . TYR A 1 88 ? 14.049 2.753 -1.961 1.00 43.94 88 TYR A O 1
ATOM 753 N N . LEU A 1 89 ? 14.404 4.705 -0.904 1.00 46.50 89 LEU A N 1
ATOM 754 C CA . LEU A 1 89 ? 13.140 4.860 -0.171 1.00 46.50 89 LEU A CA 1
ATOM 755 C C . LEU A 1 89 ? 12.961 3.974 1.068 1.00 46.50 89 LEU A C 1
ATOM 757 O O . LEU A 1 89 ? 12.472 2.864 0.990 1.00 46.50 89 LEU A O 1
ATOM 761 N N . PHE A 1 90 ? 13.317 4.518 2.233 1.00 40.97 90 PHE A N 1
ATOM 762 C CA . PHE A 1 90 ? 12.463 4.724 3.420 1.00 40.97 90 PHE A CA 1
ATOM 763 C C . PHE A 1 90 ? 13.397 5.048 4.599 1.00 40.97 90 PHE A C 1
ATOM 765 O O . PHE A 1 90 ? 13.665 4.201 5.446 1.00 40.97 90 PHE A O 1
ATOM 772 N N . ILE A 1 91 ? 13.916 6.278 4.656 1.00 38.69 91 ILE A N 1
ATOM 773 C CA . ILE A 1 91 ? 14.476 6.801 5.910 1.00 38.69 91 ILE A CA 1
ATOM 774 C C . ILE A 1 91 ? 13.290 7.381 6.687 1.00 38.69 91 ILE A C 1
ATOM 776 O O . ILE A 1 91 ? 12.501 8.139 6.119 1.00 38.69 91 ILE A O 1
ATOM 780 N N . ALA A 1 92 ? 13.123 6.904 7.921 1.00 39.19 92 ALA A N 1
ATOM 781 C CA . ALA A 1 92 ? 12.026 7.228 8.831 1.00 39.19 92 ALA A CA 1
ATOM 782 C C . ALA A 1 92 ? 11.922 8.725 9.157 1.00 39.19 92 ALA A C 1
ATOM 784 O O . ALA A 1 92 ? 12.974 9.400 9.198 1.00 39.19 92 ALA A O 1
#

pLDDT: mean 82.01, std 17.57, range [38.69, 97.94]

Secondary structure (DSSP, 8-state):
----THHHHHS------HHHHHHHHHHHHHHHHH-HHHHHHHIIIIIS---HHHHHHHTT--HHHHHHHHHHHHHHHHHHHHHTT---S---

Sequence (92 aa):
MKCDARYAEKYRMRPISDELGMEIDGYLGVIRKVTPELYDVFVLTYIKRWEKQGIWRYLHISRREYFNRLKTVKTSLLLLLSTEGKQYLFIA

Radius of gyration: 13.45 Å; chains: 1; bounding box: 34×30×30 Å

Foldseek 3Di:
DDQDPVVVVVDPDDDDDVVVVVLLVVLLVVCCVPPVVLSLLCCVCPVSNDDPVVSCVVSVHDPVVSVVSPVVSQVSSQVSCVVVVHRDDDDD

Organism: Haemophilus influenzae (strain ATCC 51907 / DSM 11121 / KW20 / Rd) (NCBI:txid71421)